Protein AF-A0A8H4AQ50-F1 (afdb_monomer_lite)

Secondary structure (DSSP, 8-state):
--TTS-HHHHHHHHH-TT-------GGGSHHHHHHHHH-PPP---HHHHHHHHHHHHHHHHH--SPPPHHHHHHHHTT---HHHHHHTGGG-B-TTS-BTT-SS--SS---HHHHHHHHHHHHHTTSS-PPP--------

Organism: Gigaspora margarita (NCBI:txid4874)

InterPro domains:
  IPR018982 RQC domain [PF09382] (40-119)
  IPR036388 Winged helix-like DNA-binding domain superfamily [G3DSA:1.10.10.10] (5-139)

Radius of gyration: 18.42 Å; chains: 1; bounding box: 37×49×50 Å

pLDDT: mean 73.49, std 15.62, range [38.97, 92.69]

Sequence (140 aa):
MFHYKYRQQLLYTYLWPDCHIISNPCNKYDNCIQCDEDKPILFDATEEVYKILEVAKALTFKFSTKISLEDVVNVFSRSNTEKIRKNKYDQLVLCRGVKLYAKKEPTRLISKETAQTALNDLVSKRIIKQKLQLQKLKTI

Structure (mmCIF, N/CA/C/O backbone):
data_AF-A0A8H4AQ50-F1
#
_entry.id   AF-A0A8H4AQ50-F1
#
loop_
_atom_site.group_PDB
_atom_site.id
_atom_site.type_symbol
_atom_site.label_atom_id
_atom_site.label_alt_id
_atom_site.label_comp_id
_atom_site.label_asym_id
_atom_site.label_entity_id
_atom_site.label_seq_id
_atom_site.pdbx_PDB_ins_code
_atom_site.Cartn_x
_atom_site.Cartn_y
_atom_site.Cartn_z
_atom_site.occupancy
_atom_site.B_iso_or_equiv
_atom_site.auth_seq_id
_atom_site.auth_comp_id
_atom_site.auth_asym_id
_atom_site.auth_atom_id
_atom_site.pdbx_PDB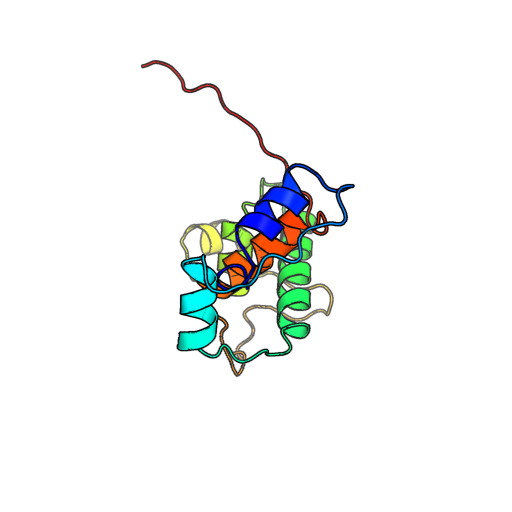_model_num
ATOM 1 N N . MET A 1 1 ? 9.327 0.936 -9.945 1.00 46.12 1 MET A N 1
ATOM 2 C CA . MET A 1 1 ? 8.707 0.481 -11.213 1.00 46.12 1 MET A CA 1
ATOM 3 C C . MET A 1 1 ? 8.309 1.622 -12.162 1.00 46.12 1 MET A C 1
ATOM 5 O O . MET A 1 1 ? 8.279 1.380 -13.359 1.00 46.12 1 MET A O 1
ATOM 9 N N . PHE A 1 2 ? 8.047 2.855 -11.695 1.00 42.34 2 PHE A N 1
ATOM 10 C CA . PHE A 1 2 ? 7.778 4.001 -12.590 1.00 42.34 2 PHE A CA 1
ATOM 11 C C . PHE A 1 2 ? 9.020 4.733 -13.112 1.00 42.34 2 PHE A C 1
ATOM 13 O O . PHE A 1 2 ? 8.926 5.382 -14.146 1.00 42.34 2 PHE A O 1
ATOM 20 N N . HIS A 1 3 ? 10.170 4.613 -12.438 1.00 44.97 3 HIS A N 1
ATOM 21 C CA . HIS A 1 3 ? 11.391 5.346 -12.802 1.00 44.97 3 HIS A CA 1
ATOM 22 C C . HIS A 1 3 ? 11.910 5.045 -14.215 1.00 44.97 3 HIS A C 1
ATOM 24 O O . HIS A 1 3 ? 12.447 5.942 -14.852 1.00 44.97 3 HIS A O 1
ATOM 30 N N . TYR A 1 4 ? 11.654 3.840 -14.729 1.00 48.94 4 TYR A N 1
ATOM 31 C CA . TYR A 1 4 ? 12.119 3.396 -16.049 1.00 48.94 4 TYR A CA 1
ATOM 32 C C . TYR A 1 4 ? 11.003 3.260 -17.085 1.00 48.94 4 TYR A C 1
ATOM 34 O O . TYR A 1 4 ? 11.240 2.826 -18.207 1.00 48.94 4 TYR A O 1
ATOM 42 N N . LYS A 1 5 ? 9.759 3.610 -16.733 1.00 53.12 5 LYS A N 1
ATOM 43 C CA . LYS A 1 5 ? 8.699 3.698 -17.739 1.00 53.12 5 LYS A CA 1
ATOM 44 C C . LYS A 1 5 ? 8.788 5.055 -18.427 1.00 53.12 5 LYS A C 1
ATOM 46 O O . LYS A 1 5 ? 9.003 6.082 -17.783 1.00 53.12 5 LYS A O 1
ATOM 51 N N . TYR A 1 6 ? 8.585 5.060 -19.740 1.00 60.81 6 TYR A N 1
ATOM 52 C CA . TYR A 1 6 ? 8.568 6.273 -20.547 1.00 60.81 6 TYR A CA 1
ATOM 53 C C . TYR A 1 6 ? 7.526 7.253 -19.991 1.00 60.81 6 TYR A C 1
ATOM 55 O O . TYR A 1 6 ? 6.330 6.974 -20.059 1.00 60.81 6 TYR A O 1
ATOM 63 N N . ARG A 1 7 ? 7.956 8.398 -19.437 1.00 54.19 7 ARG A N 1
ATOM 64 C CA . ARG A 1 7 ? 7.052 9.397 -18.836 1.00 54.19 7 ARG A CA 1
ATOM 65 C C . ARG A 1 7 ? 5.959 9.830 -19.809 1.00 54.19 7 ARG A C 1
ATOM 67 O O . ARG A 1 7 ? 4.807 9.949 -19.406 1.00 54.19 7 ARG A O 1
ATOM 74 N N . GLN A 1 8 ? 6.295 9.980 -21.092 1.00 52.62 8 GLN A N 1
ATOM 75 C CA . GLN A 1 8 ? 5.303 10.229 -22.135 1.00 52.62 8 GLN A CA 1
ATOM 76 C C . GLN A 1 8 ? 4.346 9.053 -22.322 1.00 52.62 8 GLN A C 1
ATOM 78 O O . GLN A 1 8 ? 3.151 9.295 -22.326 1.00 52.62 8 GLN A O 1
ATOM 83 N N . GLN A 1 9 ? 4.800 7.797 -22.401 1.00 56.34 9 GLN A N 1
ATOM 84 C CA . GLN A 1 9 ? 3.868 6.660 -22.492 1.00 56.34 9 GLN A CA 1
ATOM 85 C C . GLN A 1 9 ? 2.951 6.582 -21.268 1.00 56.34 9 GLN A C 1
ATOM 87 O O . GLN A 1 9 ? 1.779 6.257 -21.415 1.00 56.34 9 GLN A O 1
ATOM 92 N N . LEU A 1 10 ? 3.443 6.928 -20.074 1.00 58.88 10 LEU A N 1
ATOM 93 C CA . LEU A 1 10 ? 2.618 7.023 -18.868 1.00 58.88 10 LEU A CA 1
ATOM 94 C C . LEU A 1 10 ? 1.564 8.128 -18.975 1.00 58.88 10 LEU A C 1
ATOM 96 O O . LEU A 1 10 ? 0.394 7.875 -18.702 1.00 58.88 10 LEU A O 1
ATOM 100 N N . LEU A 1 11 ? 1.970 9.328 -19.396 1.00 54.97 11 LEU A N 1
ATOM 101 C CA . LEU A 1 11 ? 1.070 10.462 -19.607 1.00 54.97 11 LEU A CA 1
ATOM 102 C C . LEU A 1 11 ? 0.044 10.166 -20.705 1.00 54.97 11 LEU A C 1
ATOM 104 O O . LEU A 1 11 ? -1.130 10.440 -20.505 1.00 54.97 11 LEU A O 1
ATOM 108 N N . TYR A 1 12 ? 0.449 9.549 -21.815 1.00 50.88 12 TYR A N 1
ATOM 109 C CA . TYR A 1 12 ? -0.446 9.147 -22.899 1.00 50.88 12 TYR A CA 1
ATOM 110 C C . TYR A 1 12 ? -1.410 8.044 -22.462 1.00 50.88 12 TYR A C 1
ATOM 112 O O . TYR A 1 12 ? -2.604 8.186 -22.675 1.00 50.88 12 TYR A O 1
ATOM 120 N N . THR A 1 13 ? -0.937 7.009 -21.762 1.00 56.28 13 THR A N 1
ATOM 121 C CA . THR A 1 13 ? -1.812 5.952 -21.216 1.00 56.28 13 THR A CA 1
ATOM 122 C C . THR A 1 13 ? -2.843 6.531 -20.242 1.00 56.28 13 THR A C 1
ATOM 124 O O . THR A 1 13 ? -3.971 6.051 -20.167 1.00 56.28 13 THR A O 1
ATOM 127 N N . TYR A 1 14 ? -2.464 7.560 -19.479 1.00 52.34 14 TYR A N 1
ATOM 128 C CA . TYR A 1 14 ? -3.336 8.178 -18.485 1.00 52.34 14 TYR A CA 1
ATOM 129 C C . TYR A 1 14 ? -4.313 9.205 -19.083 1.00 52.34 14 TYR A C 1
ATOM 131 O O . TYR A 1 14 ? -5.469 9.256 -18.671 1.00 52.34 14 TYR A O 1
ATOM 139 N N . LEU A 1 15 ? -3.859 10.028 -20.032 1.00 46.47 15 LEU A N 1
ATOM 140 C CA . LEU A 1 15 ? -4.637 11.119 -20.631 1.00 46.47 15 LEU A CA 1
ATOM 141 C C . LEU A 1 15 ? -5.432 10.677 -21.870 1.00 46.47 15 LEU A C 1
ATOM 143 O O . LEU A 1 15 ? -6.460 11.275 -22.165 1.00 46.47 15 LEU A O 1
ATOM 147 N N . TRP A 1 16 ? -4.973 9.642 -22.579 1.00 46.88 16 TRP A N 1
ATOM 148 C CA . TRP A 1 16 ? -5.543 9.142 -23.835 1.00 46.88 16 TRP A CA 1
ATOM 149 C C . TRP A 1 16 ? -5.483 7.600 -23.908 1.00 46.88 16 TRP A C 1
ATOM 151 O O . TRP A 1 16 ? -4.699 7.035 -24.674 1.00 46.88 16 TRP A O 1
ATOM 161 N N . PRO A 1 17 ? -6.312 6.889 -23.118 1.00 49.03 17 PRO A N 1
ATOM 162 C CA . PRO A 1 17 ? -6.241 5.429 -22.984 1.00 49.03 17 PRO A CA 1
ATOM 163 C C . PRO A 1 17 ? -6.537 4.654 -24.282 1.00 49.03 17 PRO A C 1
ATOM 165 O O . PRO A 1 17 ? -6.100 3.513 -24.402 1.00 49.03 17 PRO A O 1
ATOM 168 N N . ASP A 1 18 ? -7.217 5.272 -25.254 1.00 45.19 18 ASP A N 1
ATOM 169 C CA . ASP A 1 18 ? -7.597 4.649 -26.534 1.00 45.19 18 ASP A CA 1
ATOM 170 C C . ASP A 1 18 ? -6.575 4.896 -27.668 1.00 45.19 18 ASP A C 1
ATOM 172 O O . ASP A 1 18 ? -6.768 4.459 -28.804 1.00 45.19 18 ASP A O 1
ATOM 176 N N . CYS A 1 19 ? -5.480 5.619 -27.397 1.00 38.97 19 CYS A N 1
ATOM 177 C CA . CYS A 1 19 ? -4.475 5.962 -28.404 1.00 38.97 19 CYS A CA 1
ATOM 178 C C . CYS A 1 19 ? -3.323 4.937 -28.399 1.00 38.97 19 CYS A C 1
ATOM 180 O O . CYS A 1 19 ? -2.426 4.986 -27.560 1.00 38.97 19 CYS A O 1
ATOM 182 N N . HIS A 1 20 ? -3.336 3.998 -29.349 1.00 44.97 20 HIS A N 1
ATOM 183 C CA . HIS A 1 20 ? -2.386 2.875 -29.440 1.00 44.97 20 HIS A CA 1
ATOM 184 C C . HIS A 1 20 ? -1.037 3.188 -30.118 1.00 44.97 20 HIS A C 1
ATOM 186 O O . HIS A 1 20 ? -0.375 2.280 -30.619 1.00 44.97 20 HIS A O 1
ATOM 192 N N . ILE A 1 21 ? -0.592 4.444 -30.163 1.00 49.72 21 ILE A N 1
ATOM 193 C CA . ILE A 1 21 ? 0.659 4.793 -30.849 1.00 49.72 21 ILE A CA 1
ATOM 194 C C . ILE A 1 21 ? 1.546 5.616 -29.921 1.00 49.72 21 ILE A C 1
ATOM 196 O O . ILE A 1 21 ? 1.099 6.620 -29.383 1.00 49.72 21 ILE A O 1
ATOM 200 N N . ILE A 1 22 ? 2.801 5.177 -29.756 1.00 52.31 22 ILE A N 1
ATOM 201 C CA . ILE A 1 22 ? 4.023 5.950 -30.048 1.00 52.31 22 ILE A CA 1
ATOM 202 C C . ILE A 1 22 ? 5.232 5.006 -29.917 1.00 52.31 22 ILE A C 1
ATOM 204 O O . ILE A 1 22 ? 5.657 4.637 -28.820 1.00 52.31 22 ILE A O 1
ATOM 208 N N . SER A 1 23 ? 5.820 4.654 -31.064 1.00 51.88 23 SER A N 1
ATOM 209 C CA . SER A 1 23 ? 7.214 4.223 -31.171 1.00 51.88 23 SER A CA 1
ATOM 210 C C . SER A 1 23 ? 8.085 5.472 -31.346 1.00 51.88 23 SER A C 1
ATOM 212 O O . SER A 1 23 ? 8.445 5.833 -32.465 1.00 51.88 23 SER A O 1
ATOM 214 N N . ASN A 1 24 ? 8.382 6.191 -30.263 1.00 52.78 24 ASN A N 1
ATOM 215 C CA . ASN A 1 24 ? 9.427 7.215 -30.325 1.00 52.78 24 ASN A CA 1
ATOM 216 C C . ASN A 1 24 ? 10.771 6.577 -29.954 1.00 52.78 24 ASN A C 1
ATOM 218 O O . ASN A 1 24 ? 10.826 5.840 -28.967 1.00 52.78 24 ASN A O 1
ATOM 222 N N . PRO A 1 25 ? 11.853 6.849 -30.708 1.00 52.22 25 PRO A N 1
ATOM 223 C CA . PRO A 1 25 ? 13.179 6.347 -30.372 1.00 52.22 25 PRO A CA 1
ATOM 224 C C . PRO A 1 25 ? 13.611 6.896 -29.003 1.00 52.22 25 PRO A C 1
ATOM 226 O O . PRO A 1 25 ? 13.484 8.093 -28.737 1.00 52.22 25 PRO A O 1
ATOM 229 N N . CYS A 1 26 ? 14.096 6.005 -28.134 1.00 55.59 26 CYS A N 1
ATOM 230 C CA . CYS A 1 26 ? 14.362 6.257 -26.710 1.00 55.59 26 CYS A CA 1
ATOM 231 C C . CYS A 1 26 ? 15.371 7.399 -26.470 1.00 55.59 26 CYS A C 1
ATOM 233 O O . CYS A 1 26 ? 15.323 8.094 -25.463 1.00 55.59 26 CYS A O 1
ATOM 235 N N . ASN A 1 27 ? 16.235 7.682 -27.440 1.00 58.72 27 ASN A N 1
ATOM 236 C CA . ASN A 1 27 ? 17.448 8.487 -27.277 1.00 58.72 27 ASN A CA 1
ATOM 237 C C . ASN A 1 27 ? 17.219 10.002 -27.060 1.00 58.72 27 ASN A C 1
ATOM 239 O O . ASN A 1 27 ? 18.174 10.770 -27.112 1.00 58.72 27 ASN A O 1
ATOM 243 N N . LYS A 1 28 ? 15.975 10.466 -26.875 1.00 60.75 28 LYS A N 1
ATOM 244 C CA . LYS A 1 28 ? 15.641 11.890 -26.673 1.00 60.75 28 LYS A CA 1
ATOM 245 C C . LYS A 1 28 ? 15.253 12.259 -25.239 1.00 60.75 28 LYS A C 1
ATOM 247 O O . LYS A 1 28 ? 15.116 13.449 -24.966 1.00 60.75 28 LYS A O 1
ATOM 252 N N . TYR A 1 29 ? 15.038 11.291 -24.345 1.00 67.50 29 TYR A N 1
ATOM 253 C CA . TYR A 1 29 ? 14.431 11.556 -23.034 1.00 67.50 29 TYR A CA 1
ATOM 254 C C . TYR A 1 29 ? 15.338 11.164 -21.865 1.00 67.50 29 TYR A C 1
ATOM 256 O O . TYR A 1 29 ? 16.033 10.152 -21.913 1.00 67.50 29 TYR A O 1
ATOM 264 N N . ASP A 1 30 ? 15.289 11.963 -20.798 1.00 65.19 30 ASP A N 1
ATOM 265 C CA . ASP A 1 30 ? 16.107 11.822 -19.587 1.00 65.19 30 ASP A CA 1
ATOM 266 C C . ASP A 1 30 ? 15.966 10.437 -18.943 1.00 65.19 30 ASP A C 1
ATOM 268 O O . ASP A 1 30 ? 16.944 9.770 -18.635 1.00 65.19 30 ASP A O 1
ATOM 272 N N . ASN A 1 31 ? 14.736 9.957 -18.819 1.00 61.69 31 ASN A N 1
ATOM 273 C CA . ASN A 1 31 ? 14.415 8.663 -18.231 1.00 61.69 31 ASN A CA 1
ATOM 274 C C . ASN A 1 31 ? 14.831 7.456 -19.096 1.00 61.69 31 ASN A C 1
ATOM 276 O O . ASN A 1 31 ? 14.991 6.363 -18.563 1.00 61.69 31 ASN A O 1
ATOM 280 N N . CYS A 1 32 ? 14.988 7.640 -20.408 1.00 61.53 32 CYS A N 1
ATOM 281 C CA . CYS A 1 32 ? 15.535 6.633 -21.319 1.00 61.53 32 CYS A CA 1
ATOM 282 C C . CYS A 1 32 ? 17.035 6.486 -21.153 1.00 61.53 32 CYS A C 1
ATOM 284 O O . CYS A 1 32 ? 17.527 5.382 -20.953 1.00 61.53 32 CYS A O 1
ATOM 286 N N . ILE A 1 33 ? 17.726 7.625 -21.183 1.00 66.81 33 ILE A N 1
ATOM 287 C CA . ILE A 1 33 ? 19.167 7.701 -20.963 1.00 66.81 33 ILE A CA 1
ATOM 288 C C . ILE A 1 33 ? 19.487 7.086 -19.598 1.00 66.81 33 ILE A C 1
ATOM 290 O O . ILE A 1 33 ? 20.306 6.179 -19.515 1.00 66.81 33 ILE A O 1
ATOM 294 N N . GLN A 1 34 ? 18.729 7.457 -18.561 1.00 65.31 34 GLN A N 1
ATOM 295 C CA . GLN A 1 34 ? 18.875 6.878 -17.226 1.00 65.31 34 GLN A CA 1
ATOM 296 C C . GLN A 1 34 ? 18.584 5.367 -17.190 1.00 65.31 34 GLN A C 1
ATOM 298 O O . GLN A 1 34 ? 19.226 4.636 -16.450 1.00 65.31 34 GLN A O 1
ATOM 303 N N . CYS A 1 35 ? 17.622 4.865 -17.973 1.00 61.00 35 CYS A N 1
ATOM 304 C CA . CYS A 1 35 ? 17.340 3.428 -18.046 1.00 61.00 35 CYS A CA 1
ATOM 305 C C . CYS A 1 35 ? 18.493 2.645 -18.687 1.00 61.00 35 CYS A C 1
ATOM 307 O O . CYS A 1 35 ? 18.833 1.559 -18.215 1.00 61.00 35 CYS A O 1
ATOM 309 N N . ASP A 1 36 ? 19.087 3.190 -19.747 1.00 65.50 36 ASP A N 1
ATOM 310 C CA . ASP A 1 36 ? 20.224 2.580 -20.435 1.00 65.50 36 ASP A CA 1
ATOM 311 C C . ASP A 1 36 ? 21.500 2.632 -19.575 1.00 65.50 36 ASP A C 1
ATOM 313 O O . ASP A 1 36 ? 22.277 1.672 -19.564 1.00 65.50 36 ASP A O 1
ATOM 317 N N . GLU A 1 37 ? 21.692 3.716 -18.816 1.00 69.00 37 GLU A N 1
ATOM 318 C CA . GLU A 1 37 ? 22.784 3.878 -17.847 1.00 69.00 37 GLU A CA 1
ATOM 319 C C . GLU A 1 37 ? 22.638 2.932 -16.648 1.00 69.00 37 GLU A C 1
ATOM 321 O O . GLU A 1 37 ? 23.575 2.202 -16.316 1.00 69.00 37 GLU A O 1
ATOM 326 N N . ASP A 1 38 ? 21.455 2.895 -16.029 1.00 65.56 38 ASP A N 1
ATOM 327 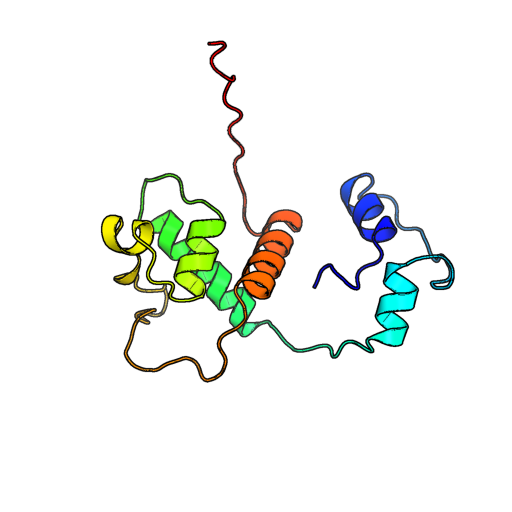C CA . ASP A 1 38 ? 21.213 2.137 -14.799 1.00 65.56 38 ASP A CA 1
ATOM 328 C C . ASP A 1 38 ? 21.110 0.621 -15.040 1.00 65.56 38 ASP A C 1
ATOM 330 O O . ASP A 1 38 ? 21.255 -0.157 -14.094 1.00 65.56 38 ASP A O 1
ATOM 334 N N . LYS A 1 39 ? 20.830 0.191 -16.282 1.00 67.44 39 LYS A N 1
ATOM 335 C CA . LYS A 1 39 ? 20.605 -1.216 -16.679 1.00 67.44 39 LYS A CA 1
ATOM 336 C C . LYS A 1 39 ? 19.73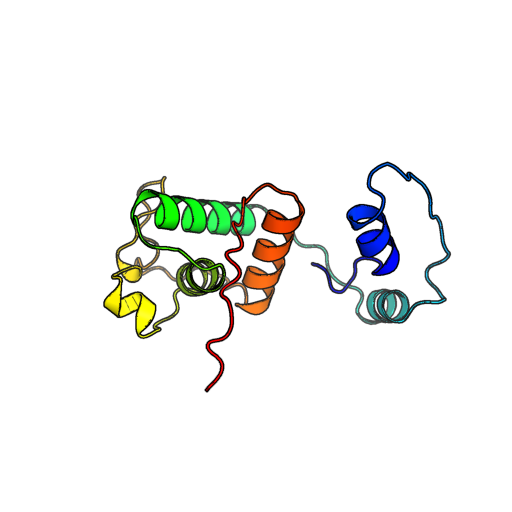4 -1.969 -15.666 1.00 67.44 39 LYS A C 1
ATOM 338 O O . LYS A 1 39 ? 20.177 -2.954 -15.062 1.00 67.44 39 LYS A O 1
ATOM 343 N N . PRO A 1 40 ? 18.494 -1.506 -15.437 1.00 63.59 40 PRO A N 1
ATOM 344 C CA . PRO A 1 40 ? 17.676 -2.012 -14.353 1.00 63.59 40 PRO A CA 1
ATOM 345 C C . PRO A 1 40 ? 17.378 -3.500 -14.528 1.00 63.59 40 PRO A C 1
ATOM 347 O O . PRO A 1 40 ? 16.961 -3.962 -15.591 1.00 63.59 40 PRO A O 1
ATOM 350 N N . ILE A 1 41 ? 17.541 -4.256 -13.444 1.00 60.66 41 ILE A N 1
ATOM 351 C CA . ILE A 1 41 ? 17.216 -5.680 -13.412 1.00 60.66 41 ILE A CA 1
ATOM 352 C C . ILE A 1 41 ? 15.715 -5.833 -13.164 1.00 60.66 41 ILE A C 1
ATOM 354 O O . ILE A 1 41 ? 15.181 -5.359 -12.157 1.00 60.66 41 ILE A O 1
ATOM 358 N N . LEU A 1 42 ? 15.030 -6.528 -14.072 1.00 62.25 42 LEU A N 1
ATOM 359 C CA . LEU A 1 42 ? 13.657 -6.966 -13.847 1.00 62.25 42 LEU A CA 1
ATOM 360 C C . LEU A 1 42 ? 13.658 -8.085 -12.806 1.00 62.25 42 LEU A C 1
ATOM 362 O O . LEU A 1 42 ? 14.334 -9.098 -12.968 1.00 62.25 42 LEU A O 1
ATOM 366 N N . PHE A 1 43 ? 12.881 -7.903 -11.744 1.00 65.94 43 PHE A N 1
ATOM 367 C CA . PHE A 1 43 ? 12.641 -8.933 -10.743 1.00 65.94 43 PHE A CA 1
ATOM 368 C C . PHE A 1 43 ? 11.150 -9.255 -10.690 1.00 65.94 43 PHE A C 1
ATOM 370 O O . PHE A 1 43 ? 10.307 -8.370 -10.864 1.00 65.94 43 PHE A O 1
ATOM 377 N N . ASP A 1 44 ? 10.827 -10.523 -10.453 1.00 72.75 44 ASP A N 1
ATOM 378 C CA . ASP A 1 44 ? 9.455 -10.934 -10.185 1.00 72.75 44 ASP A CA 1
ATOM 379 C C . ASP A 1 44 ? 9.035 -10.410 -8.803 1.00 72.75 44 ASP A C 1
ATOM 381 O O . ASP A 1 44 ? 9.605 -10.798 -7.786 1.00 72.75 44 ASP A O 1
ATOM 385 N N . ALA A 1 45 ? 8.067 -9.491 -8.793 1.00 75.12 45 ALA A N 1
ATOM 386 C CA . ALA A 1 45 ? 7.526 -8.845 -7.596 1.00 75.12 45 ALA A CA 1
ATOM 387 C C . ALA A 1 45 ? 6.136 -9.384 -7.210 1.00 75.12 45 ALA A C 1
ATOM 389 O O . ALA A 1 45 ? 5.397 -8.736 -6.461 1.00 75.12 45 ALA A O 1
ATOM 390 N N . THR A 1 46 ? 5.721 -10.514 -7.794 1.00 79.12 46 THR A N 1
ATOM 391 C CA . THR A 1 46 ? 4.355 -11.044 -7.679 1.00 79.12 46 THR A CA 1
ATOM 392 C C . THR A 1 46 ? 3.959 -11.279 -6.223 1.00 79.12 46 THR A C 1
ATOM 394 O O . THR A 1 46 ? 2.893 -10.835 -5.789 1.00 79.12 46 THR A O 1
ATOM 397 N N . GLU A 1 47 ? 4.832 -11.907 -5.436 1.00 79.69 47 GLU A N 1
ATOM 398 C CA . GLU A 1 47 ? 4.577 -12.192 -4.022 1.00 79.69 47 GLU A CA 1
ATOM 399 C C . GLU A 1 47 ? 4.418 -10.918 -3.188 1.00 79.69 47 GLU A C 1
ATOM 401 O O . GLU A 1 47 ? 3.571 -10.843 -2.293 1.00 79.69 47 GLU A O 1
ATOM 406 N N . GLU A 1 48 ? 5.205 -9.882 -3.467 1.00 81.69 48 GLU A N 1
ATOM 407 C CA . GLU A 1 48 ? 5.118 -8.631 -2.726 1.00 81.69 48 GLU A CA 1
ATOM 408 C C . GLU A 1 48 ? 3.905 -7.803 -3.124 1.00 81.69 48 GLU A C 1
ATOM 410 O O . GLU A 1 48 ? 3.258 -7.223 -2.250 1.00 81.69 48 GLU A O 1
ATOM 415 N N . VAL A 1 49 ? 3.517 -7.831 -4.400 1.00 85.94 49 VAL A N 1
ATOM 416 C CA . VAL A 1 49 ? 2.242 -7.269 -4.858 1.00 85.94 49 VAL A CA 1
ATOM 417 C C . VAL A 1 49 ? 1.064 -7.964 -4.169 1.00 85.94 49 VAL A C 1
ATOM 419 O O . VAL A 1 49 ? 0.183 -7.279 -3.639 1.00 85.94 49 VAL A O 1
ATOM 422 N N . TYR A 1 50 ? 1.059 -9.299 -4.094 1.00 87.00 50 TYR A N 1
ATOM 423 C CA . TYR A 1 50 ? 0.020 -10.040 -3.372 1.00 87.00 50 TYR A CA 1
ATOM 424 C C . TYR A 1 50 ? -0.035 -9.660 -1.892 1.00 87.00 50 TYR A C 1
ATOM 426 O O . TYR A 1 50 ? -1.118 -9.401 -1.367 1.00 87.00 50 TYR A O 1
ATOM 434 N N . LYS A 1 51 ? 1.115 -9.547 -1.223 1.00 85.62 51 LYS A N 1
ATOM 435 C CA . LYS A 1 51 ? 1.173 -9.120 0.183 1.00 85.62 51 LYS A CA 1
ATOM 436 C C . LYS A 1 51 ? 0.646 -7.699 0.387 1.00 85.62 51 LYS A C 1
ATOM 438 O O . LYS A 1 51 ? -0.091 -7.471 1.345 1.00 85.62 51 LYS A O 1
ATOM 443 N N . ILE A 1 52 ? 0.972 -6.749 -0.495 1.00 90.06 52 ILE A N 1
ATOM 444 C CA . ILE A 1 52 ? 0.427 -5.379 -0.431 1.00 90.06 52 ILE A CA 1
ATOM 445 C C . ILE A 1 52 ? -1.103 -5.409 -0.543 1.00 90.06 52 ILE A C 1
ATOM 447 O O . ILE A 1 52 ? -1.789 -4.744 0.235 1.00 90.06 52 ILE A O 1
ATOM 451 N N . LEU A 1 53 ? -1.646 -6.212 -1.463 1.00 91.44 53 LEU A N 1
ATOM 452 C CA . LEU A 1 53 ? -3.092 -6.382 -1.622 1.00 91.44 53 LEU A CA 1
ATOM 453 C C . LEU A 1 53 ? -3.738 -7.022 -0.385 1.00 91.44 53 LEU A C 1
ATOM 455 O O . LEU A 1 53 ? -4.789 -6.556 0.057 1.00 91.44 53 LEU A O 1
ATOM 459 N N . GLU A 1 54 ? -3.115 -8.044 0.206 1.00 90.69 54 GLU A N 1
ATOM 460 C CA . GLU A 1 54 ? -3.601 -8.666 1.443 1.00 90.69 54 GLU A CA 1
ATOM 461 C C . GLU A 1 54 ? -3.615 -7.676 2.612 1.00 90.69 54 GLU A C 1
ATOM 463 O O . GLU A 1 54 ? -4.604 -7.619 3.344 1.00 90.69 54 GLU A O 1
ATOM 468 N N . VAL A 1 55 ? -2.567 -6.859 2.768 1.00 91.06 55 VAL A N 1
ATOM 469 C CA . VAL A 1 55 ? -2.507 -5.806 3.794 1.00 91.06 55 VAL A CA 1
ATOM 470 C C . VAL A 1 55 ? -3.598 -4.763 3.562 1.00 91.06 55 VAL A C 1
ATOM 472 O O . VAL A 1 55 ? -4.354 -4.459 4.485 1.00 91.06 55 VAL A O 1
ATOM 475 N N . ALA A 1 56 ? -3.726 -4.242 2.337 1.00 91.94 56 ALA A N 1
ATOM 476 C CA . ALA A 1 56 ? -4.742 -3.248 1.997 1.00 91.94 56 ALA A CA 1
ATOM 477 C C . ALA A 1 56 ? -6.160 -3.779 2.261 1.00 91.94 56 ALA A C 1
ATOM 479 O O . ALA A 1 56 ? -6.984 -3.093 2.872 1.00 91.94 56 ALA A O 1
ATOM 480 N N . LYS A 1 57 ? -6.435 -5.028 1.865 1.00 91.50 57 LYS A N 1
ATOM 481 C CA . LYS A 1 57 ? -7.715 -5.698 2.116 1.00 91.50 57 LYS A CA 1
ATOM 482 C C . LYS A 1 57 ? -7.962 -5.905 3.607 1.00 91.50 57 LYS A C 1
ATOM 484 O O . LYS A 1 57 ? -9.048 -5.608 4.087 1.00 91.50 57 LYS A O 1
ATOM 489 N N . ALA A 1 58 ? -6.974 -6.389 4.353 1.00 90.81 58 ALA A N 1
ATOM 490 C CA . ALA A 1 58 ? -7.126 -6.646 5.780 1.00 90.81 58 ALA A CA 1
ATOM 491 C C . ALA A 1 58 ? -7.346 -5.349 6.576 1.00 90.81 58 ALA A C 1
ATOM 493 O O . ALA A 1 58 ? -8.198 -5.327 7.463 1.00 90.81 58 ALA A O 1
ATOM 494 N N . LEU A 1 59 ? -6.650 -4.260 6.231 1.00 91.81 59 LEU A N 1
ATOM 495 C CA . LEU A 1 59 ? -6.868 -2.950 6.849 1.00 91.81 59 LEU A CA 1
ATOM 496 C C . LEU A 1 59 ? -8.269 -2.410 6.553 1.00 91.81 59 LEU A C 1
ATOM 498 O O . LEU A 1 59 ? -8.995 -2.046 7.471 1.00 91.81 59 LEU A O 1
ATOM 502 N N . THR A 1 60 ? -8.670 -2.401 5.283 1.00 89.94 60 THR A N 1
ATOM 503 C CA . THR A 1 60 ? -9.982 -1.872 4.877 1.00 89.94 60 THR A CA 1
ATOM 504 C C . THR A 1 60 ? -11.155 -2.725 5.356 1.00 89.94 60 THR A C 1
ATOM 506 O O . THR A 1 60 ? -12.236 -2.194 5.582 1.00 89.94 60 THR A O 1
ATOM 509 N N . PHE A 1 61 ? -10.957 -4.034 5.531 1.00 88.31 61 PHE A N 1
ATOM 510 C CA . PHE A 1 61 ? -11.984 -4.935 6.049 1.00 88.31 61 PHE A CA 1
ATOM 511 C C . PHE A 1 61 ? -12.120 -4.863 7.573 1.00 88.31 61 PHE A C 1
ATOM 513 O O . PHE A 1 61 ? -13.234 -4.865 8.086 1.00 88.31 61 PHE A O 1
ATOM 520 N N . LYS A 1 62 ? -11.002 -4.828 8.314 1.00 86.31 62 LYS A N 1
ATOM 521 C CA . LYS A 1 62 ? -11.039 -4.858 9.786 1.00 86.31 62 LYS A CA 1
ATOM 522 C C . LYS A 1 62 ? -11.323 -3.504 10.424 1.00 86.31 62 LYS A C 1
ATOM 524 O O . LYS A 1 62 ? -11.795 -3.473 11.557 1.00 86.31 62 LYS A O 1
ATOM 529 N N . PHE A 1 63 ? -11.006 -2.407 9.746 1.00 85.44 63 PHE A N 1
ATOM 530 C CA . PHE A 1 63 ? -11.124 -1.071 10.312 1.00 85.44 63 PHE A CA 1
ATOM 531 C C . PHE A 1 63 ? -12.110 -0.231 9.503 1.00 85.44 63 PHE A C 1
ATOM 533 O O . PHE A 1 63 ? -11.930 -0.015 8.310 1.00 85.44 63 PHE A O 1
ATOM 540 N N . SER A 1 64 ? -13.127 0.305 10.181 1.00 75.69 64 SER A N 1
ATOM 541 C CA . SER A 1 64 ? -14.119 1.215 9.583 1.00 75.69 64 SER A CA 1
ATOM 542 C C . SER A 1 64 ? -13.599 2.648 9.402 1.00 75.69 64 SER A C 1
ATOM 544 O O . SER A 1 64 ? -14.326 3.529 8.941 1.00 75.69 64 SER A O 1
ATOM 546 N N . THR A 1 65 ? -12.357 2.917 9.809 1.00 82.00 65 THR A N 1
ATOM 547 C CA . THR A 1 65 ? -11.708 4.222 9.674 1.00 82.00 65 THR A CA 1
ATOM 548 C C . THR A 1 65 ? -11.180 4.434 8.257 1.00 82.00 65 THR A C 1
ATOM 550 O O . THR A 1 65 ? -10.967 3.499 7.486 1.00 82.00 65 THR A O 1
ATOM 553 N N . LYS A 1 66 ? -10.947 5.699 7.887 1.00 87.69 66 LYS A N 1
ATOM 554 C CA . LYS A 1 66 ? -10.288 6.025 6.617 1.00 87.69 66 LYS A CA 1
ATOM 555 C C . LYS A 1 66 ? -8.839 5.536 6.660 1.00 87.69 66 LYS A C 1
ATOM 557 O O . LYS A 1 66 ? -8.045 6.043 7.450 1.00 87.69 66 LYS A O 1
ATOM 562 N N . ILE A 1 67 ? -8.511 4.590 5.785 1.00 90.94 67 ILE A N 1
ATOM 563 C CA . ILE A 1 67 ? -7.159 4.052 5.610 1.00 90.94 67 ILE A CA 1
ATOM 564 C C . ILE A 1 67 ? -6.443 4.854 4.521 1.00 90.94 67 ILE A C 1
ATOM 566 O O . ILE A 1 67 ? -6.953 4.974 3.405 1.00 90.94 67 ILE A O 1
ATOM 570 N N . SER A 1 68 ? -5.277 5.421 4.837 1.00 91.88 68 SER A N 1
ATOM 571 C CA . SER A 1 68 ? -4.431 6.087 3.839 1.00 91.88 68 SER A CA 1
ATOM 572 C C . SER A 1 68 ? -3.515 5.084 3.128 1.00 91.88 68 SER A C 1
ATOM 574 O O . SER A 1 68 ? -3.258 3.990 3.627 1.00 91.88 68 SER A O 1
ATOM 576 N N . LEU A 1 69 ? -2.973 5.458 1.963 1.00 91.56 69 LEU A N 1
ATOM 577 C CA . LEU A 1 69 ? -1.947 4.643 1.292 1.00 91.56 69 LEU A CA 1
ATOM 578 C C . LEU A 1 69 ? -0.702 4.473 2.176 1.00 91.56 69 LEU A C 1
ATOM 580 O O . LEU A 1 69 ? -0.110 3.400 2.224 1.00 91.56 69 LEU A O 1
ATOM 584 N N . GLU A 1 70 ? -0.358 5.514 2.932 1.00 92.31 70 GLU A N 1
ATOM 585 C CA . GLU A 1 70 ? 0.736 5.477 3.895 1.00 92.31 70 GLU A CA 1
ATOM 586 C C . GLU A 1 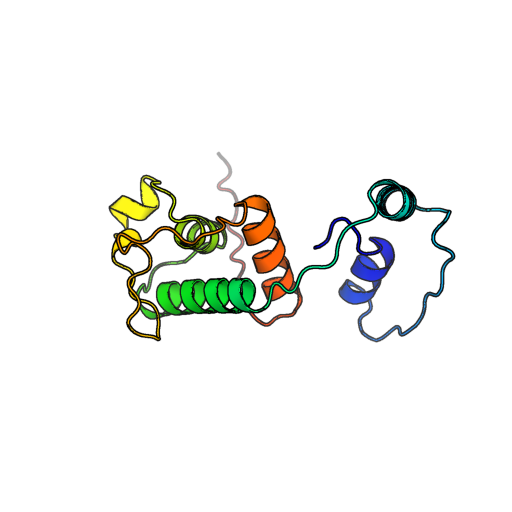70 ? 0.495 4.443 5.009 1.00 92.31 70 GLU A C 1
ATOM 588 O O . GLU A 1 70 ? 1.436 3.777 5.432 1.00 92.31 70 GLU A O 1
ATOM 593 N N . ASP A 1 71 ? -0.751 4.249 5.459 1.00 92.69 71 ASP A N 1
ATOM 594 C CA . ASP A 1 71 ? -1.073 3.204 6.439 1.00 92.69 71 ASP A CA 1
ATOM 595 C C . ASP A 1 71 ? -0.752 1.814 5.886 1.00 92.69 71 ASP A C 1
ATOM 597 O O . ASP A 1 71 ? -0.132 1.004 6.574 1.00 92.69 71 ASP A O 1
ATOM 601 N N . VAL A 1 72 ? -1.119 1.560 4.626 1.00 92.38 72 VAL A N 1
ATOM 602 C CA . VAL A 1 72 ? -0.824 0.295 3.939 1.00 92.38 72 VAL A CA 1
ATOM 603 C C . VAL A 1 72 ? 0.685 0.070 3.854 1.00 92.38 72 VAL A C 1
ATOM 605 O O . VAL A 1 72 ? 1.155 -1.005 4.220 1.00 92.38 72 VAL A O 1
ATOM 608 N N . VAL A 1 73 ? 1.452 1.080 3.429 1.00 92.12 73 VAL A N 1
ATOM 609 C CA . VAL A 1 73 ? 2.919 0.989 3.322 1.00 92.12 73 VAL A CA 1
ATOM 610 C C . VAL A 1 73 ? 3.563 0.793 4.689 1.00 92.12 73 VAL A C 1
ATOM 612 O O . VAL A 1 73 ? 4.409 -0.082 4.854 1.00 92.12 73 VAL A O 1
ATOM 615 N N . ASN A 1 74 ? 3.150 1.565 5.694 1.00 91.31 74 ASN A N 1
ATOM 616 C CA . ASN A 1 74 ? 3.714 1.465 7.032 1.00 91.31 74 ASN A CA 1
ATOM 617 C C . ASN A 1 74 ? 3.458 0.082 7.643 1.00 91.31 74 ASN A C 1
ATOM 619 O O . ASN A 1 74 ? 4.373 -0.468 8.255 1.00 91.31 74 ASN A O 1
ATOM 623 N N . VAL A 1 75 ? 2.270 -0.496 7.444 1.00 90.50 75 VAL A N 1
ATOM 624 C CA . VAL A 1 75 ? 1.940 -1.850 7.911 1.00 90.50 75 VAL A CA 1
ATOM 625 C C . VAL A 1 75 ? 2.714 -2.904 7.124 1.00 90.50 75 VAL A C 1
ATOM 627 O O . VAL A 1 75 ? 3.361 -3.749 7.736 1.00 90.50 75 VAL A O 1
ATOM 630 N N . PHE A 1 76 ? 2.736 -2.823 5.790 1.00 88.69 76 PHE A N 1
ATOM 631 C CA . PHE A 1 76 ? 3.515 -3.726 4.935 1.00 88.69 76 PHE A CA 1
ATOM 632 C C . PHE A 1 76 ? 4.997 -3.766 5.338 1.00 88.69 76 PHE A C 1
ATOM 634 O O . PHE A 1 76 ? 5.565 -4.842 5.522 1.00 88.69 76 PHE A O 1
ATOM 641 N N . SER A 1 77 ? 5.603 -2.598 5.560 1.00 86.25 77 SER A N 1
ATOM 642 C CA . SER A 1 77 ? 6.997 -2.461 5.993 1.00 86.25 77 SER A CA 1
ATOM 643 C C . SER A 1 77 ? 7.205 -2.685 7.495 1.00 86.25 77 SER A C 1
ATOM 645 O O . SER A 1 77 ? 8.288 -2.399 7.997 1.00 86.25 77 SER A O 1
ATOM 647 N N . ARG A 1 78 ? 6.185 -3.152 8.230 1.00 85.56 78 ARG A N 1
ATOM 648 C CA . ARG A 1 78 ? 6.225 -3.419 9.680 1.00 85.56 78 ARG A CA 1
ATOM 649 C C . ARG A 1 78 ? 6.744 -2.242 10.510 1.00 85.56 78 ARG A C 1
ATOM 651 O O . ARG A 1 78 ? 7.454 -2.409 11.498 1.00 85.56 78 ARG A O 1
ATOM 658 N N . SER A 1 79 ? 6.391 -1.030 10.105 1.00 86.56 79 SER A N 1
ATOM 659 C CA . SER A 1 79 ? 6.849 0.189 10.767 1.00 86.56 79 SER A CA 1
ATOM 660 C C . SER A 1 79 ? 6.309 0.267 12.191 1.00 86.56 79 SER A C 1
ATOM 662 O O . SER A 1 79 ? 5.204 -0.194 12.470 1.00 86.56 79 SER A O 1
ATOM 664 N N . ASN A 1 80 ? 7.056 0.915 13.081 1.00 84.94 80 ASN A N 1
ATOM 665 C CA . ASN A 1 80 ? 6.623 1.177 14.453 1.00 84.94 80 ASN A CA 1
ATOM 666 C C . ASN A 1 80 ? 6.204 2.645 14.629 1.00 84.94 80 ASN A C 1
ATOM 668 O O . ASN A 1 80 ? 6.743 3.374 15.460 1.00 84.94 80 ASN A O 1
ATOM 672 N N . THR A 1 81 ? 5.281 3.121 13.790 1.00 87.56 81 THR A N 1
ATOM 673 C CA . THR A 1 81 ? 4.775 4.494 13.915 1.00 87.56 81 THR A CA 1
ATOM 674 C C . THR A 1 81 ? 3.784 4.596 15.072 1.00 87.56 81 THR A C 1
ATOM 676 O O . THR A 1 81 ? 3.142 3.621 15.470 1.00 87.56 81 THR A O 1
ATOM 679 N N . GLU A 1 82 ? 3.619 5.796 15.628 1.00 90.00 82 GLU A N 1
ATOM 680 C CA . GLU A 1 82 ? 2.614 6.042 16.666 1.00 90.00 82 GLU A CA 1
ATOM 681 C C . GLU A 1 82 ? 1.203 5.663 16.201 1.00 90.00 82 GLU A C 1
ATOM 683 O O . GLU A 1 82 ? 0.449 5.048 16.952 1.00 90.00 82 GLU A O 1
ATOM 688 N N . LYS A 1 83 ? 0.878 5.948 14.936 1.00 89.81 83 LYS A N 1
ATOM 689 C CA . LYS A 1 83 ? -0.411 5.601 14.333 1.00 89.81 83 LYS A CA 1
ATOM 690 C C . LYS A 1 83 ? -0.650 4.088 14.299 1.00 89.81 83 LYS A C 1
ATOM 692 O O . LYS A 1 83 ? -1.751 3.656 14.629 1.00 89.81 83 LYS A O 1
ATOM 697 N N . ILE A 1 84 ? 0.371 3.288 13.972 1.00 88.62 84 ILE A N 1
ATOM 698 C CA . ILE A 1 84 ? 0.276 1.818 13.995 1.00 88.62 84 ILE A CA 1
ATOM 699 C C . ILE A 1 84 ? -0.048 1.316 15.399 1.00 88.62 84 ILE A C 1
ATOM 701 O O . ILE A 1 84 ? -0.973 0.520 15.552 1.00 88.62 84 ILE A O 1
ATOM 705 N N . ARG A 1 85 ? 0.657 1.826 16.417 1.00 88.12 85 ARG A N 1
ATOM 706 C CA . ARG A 1 85 ? 0.431 1.446 17.820 1.00 88.12 85 ARG A CA 1
ATOM 707 C C . ARG A 1 85 ? -0.957 1.861 18.305 1.00 88.12 85 ARG A C 1
ATOM 709 O O . ARG A 1 85 ? -1.679 1.047 18.871 1.00 88.12 85 ARG A O 1
ATOM 716 N N . LYS A 1 86 ? -1.355 3.113 18.051 1.00 90.19 86 LYS A N 1
ATOM 717 C CA . LYS A 1 86 ? -2.664 3.655 18.456 1.00 90.19 86 LYS A CA 1
ATOM 718 C C . LYS A 1 86 ? -3.824 2.887 17.827 1.00 90.19 86 LYS A C 1
ATOM 720 O O . LYS A 1 86 ? -4.780 2.554 18.521 1.00 90.19 86 LYS A O 1
ATOM 725 N N . ASN A 1 87 ? -3.718 2.566 16.540 1.00 89.31 87 ASN A N 1
ATOM 726 C CA . ASN A 1 87 ? -4.774 1.869 15.810 1.00 89.31 87 ASN A CA 1
ATOM 727 C C . ASN A 1 87 ? -4.664 0.336 15.888 1.00 89.31 87 ASN A C 1
ATOM 729 O O . ASN A 1 87 ? -5.491 -0.360 15.302 1.00 89.31 87 ASN A O 1
ATOM 733 N N . LYS A 1 88 ? -3.662 -0.195 16.603 1.00 88.88 88 LYS A N 1
ATOM 734 C CA . LYS A 1 88 ? -3.388 -1.634 16.758 1.00 88.88 88 LYS A CA 1
ATOM 735 C C . LYS A 1 88 ? -3.245 -2.378 15.424 1.00 88.88 88 LYS A C 1
ATOM 737 O O . LYS A 1 88 ? -3.673 -3.524 15.277 1.00 88.88 88 LYS A O 1
ATOM 742 N N . TYR A 1 89 ? -2.656 -1.722 14.423 1.00 89.06 89 TYR A N 1
ATOM 743 C CA . TYR A 1 89 ? -2.414 -2.336 13.110 1.00 89.06 89 TYR A CA 1
ATOM 744 C C . TYR A 1 89 ? -1.343 -3.435 13.168 1.00 89.06 89 TYR A C 1
ATOM 746 O O . TYR A 1 89 ? -1.304 -4.315 12.313 1.00 89.06 89 TYR A O 1
ATOM 754 N N . ASP A 1 90 ? -0.504 -3.424 14.198 1.00 83.56 90 ASP A N 1
ATOM 755 C CA . ASP A 1 90 ? 0.477 -4.463 14.503 1.00 83.56 90 ASP A CA 1
ATOM 756 C C . ASP A 1 90 ? -0.157 -5.823 14.848 1.00 83.56 90 ASP A C 1
ATOM 758 O O . ASP A 1 90 ? 0.456 -6.876 14.671 1.00 83.56 90 ASP A O 1
ATOM 762 N N . GLN A 1 91 ? -1.426 -5.822 15.256 1.00 85.19 91 GLN A N 1
ATOM 763 C CA . GLN A 1 91 ? -2.201 -7.026 15.568 1.00 85.19 91 GLN A CA 1
ATOM 764 C C . GLN A 1 91 ? -2.957 -7.582 14.349 1.00 85.19 91 GLN A C 1
ATOM 766 O O . GLN A 1 91 ? -3.764 -8.511 14.470 1.00 85.19 91 GLN A O 1
ATOM 771 N N . LEU A 1 92 ? -2.722 -7.021 13.158 1.00 83.25 92 LEU A N 1
ATOM 772 C CA . LEU A 1 92 ? -3.395 -7.434 11.935 1.00 83.25 92 LEU A CA 1
ATOM 773 C C . LEU A 1 92 ? -3.034 -8.882 11.564 1.00 83.25 92 LEU A C 1
ATOM 775 O O . LEU A 1 92 ? -1.871 -9.292 11.515 1.00 83.25 92 LEU A O 1
ATOM 779 N N . VAL A 1 93 ? -4.078 -9.650 11.258 1.00 82.31 93 VAL A N 1
ATOM 780 C CA . VAL A 1 93 ? -3.982 -11.017 10.738 1.00 82.31 93 VAL A CA 1
ATOM 781 C C . VAL A 1 93 ? -4.431 -10.960 9.290 1.00 82.31 93 VAL A C 1
ATOM 783 O O . VAL A 1 93 ? -5.532 -10.470 9.021 1.00 82.31 93 VAL A O 1
ATOM 786 N N . LEU A 1 94 ? -3.570 -11.420 8.385 1.00 80.12 94 LEU A N 1
ATOM 787 C CA . LEU A 1 94 ? -3.853 -11.482 6.955 1.00 80.12 94 LEU A CA 1
ATOM 788 C C . LEU A 1 94 ? -4.825 -12.624 6.635 1.00 80.12 94 LEU A C 1
ATOM 790 O O . LEU A 1 94 ? -5.048 -13.518 7.452 1.00 80.12 94 LEU A O 1
ATOM 794 N N . CYS A 1 95 ? -5.384 -12.619 5.423 1.00 68.25 95 CYS A N 1
ATOM 795 C CA . CYS A 1 95 ? -6.412 -13.573 4.993 1.00 68.25 95 CYS A CA 1
ATOM 796 C C . CYS A 1 95 ? -6.002 -15.051 5.128 1.00 68.25 95 CYS A C 1
ATOM 798 O O . CYS A 1 95 ? -6.865 -15.894 5.336 1.00 68.25 95 CYS A O 1
ATOM 800 N N . ARG A 1 96 ? -4.704 -15.372 5.076 1.00 66.56 96 ARG A N 1
ATOM 801 C CA . ARG A 1 96 ? -4.179 -16.740 5.249 1.00 66.56 96 ARG A CA 1
ATOM 802 C C . ARG A 1 96 ? -3.939 -17.144 6.713 1.00 66.56 96 ARG A C 1
ATOM 804 O O . ARG A 1 96 ? -3.208 -18.090 6.975 1.00 66.56 96 ARG A O 1
ATOM 811 N N . GLY A 1 97 ? -4.459 -16.388 7.684 1.00 67.06 97 GLY A N 1
ATOM 812 C CA . GLY A 1 97 ? -4.197 -16.611 9.114 1.00 67.06 97 GLY A CA 1
ATOM 813 C C . GLY A 1 97 ? -2.783 -16.214 9.559 1.00 67.06 97 GLY A C 1
ATOM 814 O O . GLY A 1 97 ? -2.417 -16.385 10.722 1.00 67.06 97 GLY A O 1
ATOM 815 N N . VAL A 1 98 ? -1.983 -15.646 8.653 1.00 68.94 98 VAL A N 1
ATOM 816 C CA . VAL A 1 98 ? -0.616 -15.202 8.930 1.00 68.94 98 VAL A CA 1
ATOM 817 C C . VAL A 1 98 ? -0.659 -13.895 9.721 1.00 68.94 98 VAL A C 1
ATOM 819 O O . VAL A 1 98 ? -1.199 -12.886 9.259 1.00 68.94 98 VAL A O 1
ATOM 822 N N . LYS A 1 99 ? -0.066 -13.896 10.919 1.00 71.00 99 LYS A N 1
ATOM 823 C CA . LYS A 1 99 ? 0.192 -12.668 11.685 1.00 71.00 99 LYS A CA 1
ATOM 824 C C . LYS A 1 99 ? 1.326 -11.902 11.014 1.00 71.00 99 LYS A C 1
ATOM 826 O O . LYS A 1 99 ? 2.446 -12.408 10.945 1.00 71.00 99 LYS A O 1
ATOM 831 N N . LEU A 1 100 ? 1.047 -10.685 10.547 1.00 69.12 100 LEU A N 1
ATOM 832 C CA . LEU A 1 100 ? 2.026 -9.890 9.800 1.00 69.12 100 LEU A CA 1
ATOM 833 C C . LEU A 1 100 ? 3.284 -9.598 10.634 1.00 69.12 100 LEU A C 1
ATOM 835 O O . LEU A 1 100 ? 4.387 -9.670 10.106 1.00 69.12 100 LEU A O 1
ATOM 839 N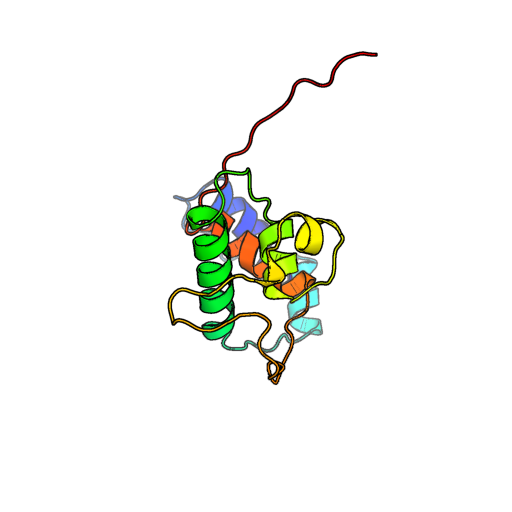 N . TYR A 1 101 ? 3.117 -9.346 11.935 1.00 66.75 101 TYR A N 1
ATOM 840 C CA . TYR A 1 101 ? 4.191 -9.060 12.895 1.00 66.75 101 TYR A CA 1
ATOM 841 C C . TYR A 1 101 ? 4.678 -10.309 13.663 1.00 66.75 101 TYR A C 1
ATOM 843 O O . TYR A 1 101 ? 5.222 -10.202 14.760 1.00 66.75 101 TYR A O 1
ATOM 851 N N . ALA A 1 102 ? 4.485 -11.521 13.127 1.00 63.25 102 ALA A N 1
ATOM 852 C CA . ALA A 1 102 ? 5.073 -12.722 13.727 1.00 63.25 102 ALA A CA 1
ATOM 853 C C . ALA A 1 102 ? 6.618 -12.669 13.713 1.00 63.25 102 ALA A C 1
ATOM 855 O O . ALA A 1 102 ? 7.214 -12.119 12.790 1.00 63.25 102 ALA A O 1
ATOM 856 N N . LYS A 1 103 ? 7.257 -13.304 14.712 1.00 54.31 103 LYS A N 1
ATOM 857 C CA . LYS A 1 103 ? 8.712 -13.274 15.002 1.00 54.31 103 LYS A CA 1
ATOM 858 C C . LYS A 1 103 ? 9.661 -13.589 13.833 1.00 54.31 103 LYS A C 1
ATOM 860 O O . LYS A 1 103 ? 10.844 -13.299 13.954 1.00 54.31 103 LYS A O 1
ATOM 865 N N . LYS A 1 104 ? 9.201 -14.196 12.732 1.00 54.44 104 LYS A N 1
ATOM 866 C CA . LYS A 1 104 ? 10.054 -14.404 11.553 1.00 54.44 104 LYS A CA 1
ATOM 867 C C . LYS A 1 104 ? 10.055 -13.143 10.689 1.00 54.44 104 LYS A C 1
ATOM 869 O O . LYS A 1 104 ? 9.026 -12.735 10.134 1.00 54.44 104 LYS A O 1
ATOM 874 N N . GLU A 1 105 ? 11.220 -12.513 10.600 1.00 51.59 105 GLU A N 1
ATOM 875 C CA . GLU A 1 105 ? 11.488 -11.467 9.618 1.00 51.59 105 GLU A CA 1
ATOM 876 C C . GLU A 1 105 ? 11.370 -12.047 8.201 1.00 51.59 105 GLU A C 1
ATOM 878 O O . GLU A 1 105 ? 11.763 -13.196 7.976 1.00 51.59 105 GLU A O 1
ATOM 883 N N . PRO A 1 106 ? 10.798 -11.313 7.231 1.00 53.75 106 PRO A N 1
ATOM 884 C CA . PRO A 1 106 ? 10.917 -11.718 5.847 1.00 53.75 106 PRO A CA 1
ATOM 885 C C . PRO A 1 106 ? 12.384 -11.566 5.437 1.00 53.75 106 PRO A C 1
ATOM 887 O O . PRO A 1 106 ? 13.019 -10.558 5.729 1.00 53.75 106 PRO A O 1
ATOM 890 N N . THR A 1 107 ? 12.901 -12.555 4.714 1.00 52.25 107 THR A N 1
ATOM 891 C CA . THR A 1 107 ? 14.301 -12.661 4.264 1.00 52.25 107 THR A CA 1
ATOM 892 C C . THR A 1 107 ? 14.749 -11.505 3.350 1.00 52.25 107 THR A C 1
ATOM 894 O O . THR A 1 107 ? 15.930 -11.372 3.046 1.00 52.25 107 THR A O 1
ATOM 897 N N . ARG A 1 108 ? 13.820 -10.644 2.915 1.00 53.44 108 ARG A N 1
ATOM 898 C CA . ARG A 1 108 ? 14.083 -9.410 2.170 1.00 53.44 108 ARG A CA 1
ATOM 899 C C . ARG A 1 108 ? 12.992 -8.391 2.496 1.00 53.44 108 ARG A C 1
ATOM 901 O O . ARG A 1 108 ? 11.835 -8.567 2.116 1.00 53.44 108 ARG A O 1
ATOM 908 N N . LEU A 1 109 ? 13.339 -7.338 3.230 1.00 61.66 109 LEU A N 1
ATOM 909 C CA . LEU A 1 109 ? 12.447 -6.199 3.436 1.00 61.66 109 LEU A CA 1
ATOM 910 C C . LEU A 1 109 ? 12.531 -5.307 2.196 1.00 61.66 109 LEU A C 1
ATOM 912 O O . LEU A 1 109 ? 13.540 -4.645 1.966 1.00 61.66 109 LEU A O 1
ATOM 916 N N . ILE A 1 110 ? 11.479 -5.307 1.377 1.00 73.00 110 ILE A N 1
ATOM 917 C CA . ILE A 1 110 ? 11.324 -4.309 0.314 1.00 73.00 110 ILE A CA 1
ATOM 918 C C . ILE A 1 110 ? 11.307 -2.910 0.945 1.00 73.00 110 ILE A C 1
ATOM 920 O O . ILE A 1 110 ? 10.652 -2.691 1.969 1.00 73.00 110 ILE A O 1
ATOM 924 N N . SER A 1 111 ? 12.012 -1.956 0.326 1.00 81.69 111 SER A N 1
ATOM 925 C CA . SER A 1 111 ? 12.046 -0.574 0.810 1.00 81.69 111 SER A CA 1
ATOM 926 C C . SER A 1 111 ? 10.650 0.057 0.799 1.00 81.69 111 SER A C 1
ATOM 928 O O . SER A 1 111 ? 9.817 -0.240 -0.063 1.00 81.69 111 SER A O 1
ATOM 930 N N . LYS A 1 112 ? 10.388 0.978 1.734 1.00 85.75 112 LYS A N 1
ATOM 931 C CA . LYS A 1 112 ? 9.117 1.724 1.780 1.00 85.75 112 LYS A CA 1
ATOM 932 C C . LYS A 1 112 ? 8.808 2.428 0.463 1.00 85.75 112 LYS A C 1
ATOM 934 O O . LYS A 1 112 ? 7.664 2.430 0.028 1.00 85.75 112 LYS A O 1
ATOM 939 N N . GLU A 1 113 ? 9.827 2.983 -0.183 1.00 84.88 113 GLU A N 1
ATOM 940 C CA . GLU A 1 113 ? 9.705 3.664 -1.475 1.00 84.88 113 GLU A CA 1
ATOM 941 C C . GLU A 1 113 ? 9.246 2.714 -2.582 1.00 84.88 113 GLU A C 1
ATOM 943 O O . GLU A 1 113 ? 8.356 3.044 -3.369 1.00 84.88 113 GLU A O 1
ATOM 948 N N . THR A 1 114 ? 9.797 1.499 -2.613 1.00 81.88 114 THR A N 1
ATOM 949 C CA . THR A 1 114 ? 9.390 0.472 -3.577 1.00 81.88 114 THR A CA 1
ATOM 950 C C . THR A 1 114 ? 7.963 0.006 -3.301 1.00 81.88 114 THR A C 1
ATOM 952 O O . THR A 1 114 ? 7.169 -0.104 -4.235 1.00 81.88 114 THR A O 1
ATOM 955 N N . ALA A 1 115 ? 7.599 -0.192 -2.030 1.00 86.44 115 ALA A N 1
ATOM 956 C CA . ALA A 1 115 ? 6.236 -0.544 -1.636 1.00 86.44 115 ALA A CA 1
ATOM 957 C C . ALA A 1 115 ? 5.229 0.562 -1.995 1.00 86.44 115 ALA A C 1
ATOM 959 O O . ALA A 1 115 ? 4.175 0.278 -2.561 1.00 86.44 115 ALA A O 1
ATOM 960 N N . GLN A 1 116 ? 5.573 1.827 -1.740 1.00 90.19 116 GLN A N 1
ATOM 961 C CA . GLN A 1 116 ? 4.768 2.987 -2.122 1.00 90.19 116 GLN A CA 1
ATOM 962 C C . GLN A 1 116 ? 4.605 3.072 -3.642 1.00 90.19 116 GLN A C 1
ATOM 964 O O . GLN A 1 116 ? 3.505 3.299 -4.141 1.00 90.19 116 GLN A O 1
ATOM 969 N N . THR A 1 117 ? 5.687 2.841 -4.384 1.00 85.12 117 THR A N 1
ATOM 970 C CA . THR A 1 117 ? 5.681 2.816 -5.849 1.00 85.12 117 THR A CA 1
ATOM 971 C C . THR A 1 117 ? 4.765 1.720 -6.389 1.00 85.12 117 THR A C 1
ATOM 973 O O . THR A 1 117 ? 3.948 1.988 -7.268 1.00 85.12 117 THR A O 1
ATOM 976 N N . ALA A 1 118 ? 4.869 0.500 -5.857 1.00 86.69 118 ALA A N 1
ATOM 977 C CA . ALA A 1 118 ? 4.010 -0.615 -6.242 1.00 86.69 118 ALA A CA 1
ATOM 978 C C . ALA A 1 118 ? 2.540 -0.330 -5.907 1.00 86.69 118 ALA A C 1
ATOM 980 O O . ALA A 1 118 ? 1.664 -0.519 -6.747 1.00 86.69 118 ALA A O 1
ATOM 981 N N . LEU A 1 119 ? 2.264 0.204 -4.716 1.00 91.31 119 LEU A N 1
ATOM 982 C CA . LEU A 1 119 ? 0.915 0.581 -4.303 1.00 91.31 119 LEU A CA 1
ATOM 983 C C . LEU A 1 119 ? 0.305 1.649 -5.226 1.00 91.31 119 LEU A C 1
ATOM 985 O O . LEU A 1 119 ? -0.851 1.524 -5.631 1.0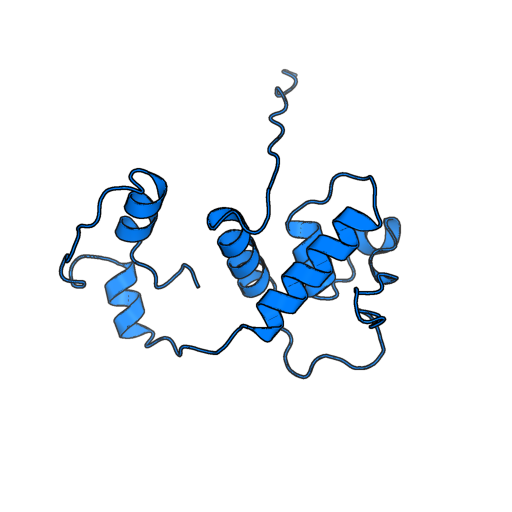0 91.31 119 LEU A O 1
ATOM 989 N N . ASN A 1 120 ? 1.085 2.657 -5.619 1.00 89.75 120 ASN A N 1
ATOM 990 C CA . ASN A 1 120 ? 0.650 3.678 -6.573 1.00 89.75 120 ASN A CA 1
ATOM 991 C C . ASN A 1 120 ? 0.353 3.082 -7.964 1.00 89.75 120 ASN A C 1
ATOM 993 O O . ASN A 1 120 ? -0.604 3.505 -8.614 1.00 89.75 120 ASN A O 1
ATOM 997 N N . ASP A 1 121 ? 1.119 2.080 -8.415 1.00 86.12 121 ASP A N 1
ATOM 998 C CA . ASP A 1 121 ? 0.848 1.347 -9.665 1.00 86.12 121 ASP A CA 1
ATOM 999 C C . ASP A 1 121 ? -0.464 0.564 -9.594 1.00 86.12 121 ASP A C 1
ATOM 1001 O O . ASP A 1 121 ? -1.270 0.635 -10.521 1.00 86.12 121 ASP A O 1
ATOM 1005 N N . LEU A 1 122 ? -0.752 -0.078 -8.460 1.00 90.31 122 LEU A N 1
ATOM 1006 C CA . LEU A 1 122 ? -2.024 -0.771 -8.237 1.00 90.31 122 LEU A CA 1
ATOM 1007 C C . LEU A 1 122 ? -3.229 0.182 -8.226 1.00 90.31 122 LEU A C 1
ATOM 1009 O O . LEU A 1 122 ? -4.292 -0.169 -8.746 1.00 90.31 122 LEU A O 1
ATOM 1013 N N . VAL A 1 123 ? -3.075 1.385 -7.664 1.00 89.50 123 VAL A N 1
ATOM 1014 C CA . VAL A 1 123 ? -4.112 2.431 -7.713 1.00 89.50 123 VAL A CA 1
ATOM 1015 C C . VAL A 1 123 ? -4.305 2.933 -9.143 1.00 89.50 123 VAL A C 1
ATOM 1017 O O . VAL A 1 123 ? -5.436 3.006 -9.622 1.00 89.50 123 VAL A O 1
ATOM 1020 N N . SER A 1 124 ? -3.210 3.211 -9.856 1.00 83.88 124 SER A N 1
ATOM 1021 C CA . SER A 1 124 ? -3.241 3.701 -11.243 1.00 83.88 124 SER A CA 1
ATOM 1022 C C . SER A 1 124 ? -3.908 2.699 -12.189 1.00 83.88 124 SER A C 1
ATOM 1024 O O . SER A 1 124 ? -4.713 3.077 -13.036 1.00 83.88 124 SER A O 1
ATOM 1026 N N . LYS A 1 125 ? -3.654 1.401 -11.984 1.00 84.56 125 LYS A N 1
ATOM 1027 C CA . LYS A 1 125 ? -4.299 0.290 -12.704 1.00 84.56 125 LYS A CA 1
ATOM 1028 C C . LYS A 1 125 ? -5.733 -0.001 -12.245 1.00 84.56 125 LYS A C 1
ATOM 1030 O O . LYS A 1 125 ? -6.338 -0.958 -12.717 1.00 84.56 125 LYS A O 1
ATOM 1035 N N . ARG A 1 126 ? -6.283 0.791 -11.317 1.00 87.38 126 ARG A N 1
ATOM 1036 C CA . ARG A 1 126 ? -7.635 0.642 -10.746 1.00 87.38 126 ARG A CA 1
ATOM 1037 C C . ARG A 1 126 ? -7.887 -0.702 -10.045 1.00 87.38 126 ARG A C 1
ATOM 1039 O O . ARG A 1 126 ? -9.043 -1.050 -9.804 1.00 87.38 126 ARG A O 1
ATOM 1046 N N . ILE A 1 127 ? -6.827 -1.421 -9.664 1.00 89.94 127 ILE A N 1
ATOM 1047 C CA . ILE A 1 127 ? -6.910 -2.641 -8.845 1.00 89.94 127 ILE A CA 1
ATOM 1048 C C . ILE A 1 127 ? -7.301 -2.256 -7.413 1.00 89.94 127 ILE A C 1
ATOM 1050 O O . ILE A 1 127 ? -8.186 -2.867 -6.816 1.00 89.94 127 ILE A O 1
ATOM 1054 N N . ILE A 1 128 ? -6.691 -1.191 -6.883 1.00 89.31 128 ILE A N 1
ATOM 1055 C CA . ILE A 1 128 ? -7.096 -0.563 -5.622 1.00 89.31 128 ILE A CA 1
ATOM 1056 C C . ILE A 1 128 ? -7.869 0.717 -5.937 1.00 89.31 128 ILE A C 1
ATOM 1058 O O . ILE A 1 128 ? -7.362 1.624 -6.593 1.00 89.31 128 ILE A O 1
ATOM 1062 N N . LYS A 1 129 ? -9.102 0.818 -5.435 1.00 90.25 129 LYS A N 1
ATOM 1063 C CA . LYS A 1 129 ? -9.934 2.018 -5.588 1.00 90.25 129 LYS A CA 1
ATOM 1064 C C . LYS A 1 129 ? -9.654 3.002 -4.455 1.00 90.25 129 LYS A C 1
ATOM 1066 O O . LYS A 1 129 ? -10.091 2.787 -3.326 1.00 90.25 129 LYS A O 1
ATOM 1071 N N . GLN A 1 130 ? -8.972 4.101 -4.761 1.00 87.50 130 GLN A N 1
ATOM 1072 C CA . GLN A 1 130 ? -8.779 5.208 -3.826 1.00 87.50 130 GLN A CA 1
ATOM 1073 C C . GLN A 1 130 ? -9.905 6.239 -3.981 1.00 87.50 130 GLN A C 1
ATOM 1075 O O . GLN A 1 130 ? -10.161 6.726 -5.080 1.00 87.50 130 GLN A O 1
ATOM 1080 N N . LYS A 1 131 ? -10.572 6.599 -2.877 1.00 86.38 131 LYS A N 1
ATOM 1081 C CA . LYS A 1 131 ? -11.520 7.723 -2.846 1.00 86.38 131 LYS A CA 1
ATOM 1082 C C . LYS A 1 131 ? -10.805 8.975 -2.351 1.00 86.38 131 LYS A C 1
ATOM 1084 O O . LYS A 1 131 ? -10.349 9.009 -1.210 1.00 86.38 131 LYS A O 1
ATOM 1089 N N . LEU A 1 132 ? -10.737 10.000 -3.195 1.00 80.56 132 LEU A N 1
ATOM 1090 C CA . LEU A 1 132 ? -10.230 11.315 -2.816 1.00 80.56 132 LEU A CA 1
ATOM 1091 C C . LEU A 1 132 ? -11.377 12.144 -2.231 1.00 80.56 132 LEU A C 1
ATOM 1093 O O . LEU A 1 132 ? -12.444 12.248 -2.831 1.00 80.56 132 LEU A O 1
ATOM 1097 N N . GLN A 1 133 ? -11.162 12.722 -1.051 1.00 73.44 133 GLN A N 1
ATOM 1098 C CA . GLN A 1 133 ? -12.066 13.712 -0.473 1.00 73.44 133 GLN A CA 1
ATOM 1099 C C . GLN A 1 133 ? -11.320 15.034 -0.374 1.00 73.44 133 GLN A C 1
ATOM 1101 O O . GLN A 1 133 ? -10.438 15.190 0.468 1.00 73.44 133 GLN A O 1
ATOM 1106 N N . LEU A 1 134 ? -11.671 15.968 -1.253 1.00 70.81 134 LEU A N 1
ATOM 1107 C CA . LEU A 1 134 ? -11.169 17.332 -1.188 1.00 70.81 134 LEU A CA 1
ATOM 1108 C C . LEU A 1 134 ? -11.828 18.034 0.000 1.00 70.81 134 LEU A C 1
ATOM 1110 O O . LEU A 1 134 ? -13.051 18.009 0.143 1.00 70.81 134 LEU A O 1
ATOM 1114 N N . GLN A 1 135 ? -11.020 18.646 0.860 1.00 73.75 135 GLN A N 1
ATOM 1115 C CA . GLN A 1 135 ? -11.512 19.514 1.924 1.00 73.75 135 GLN A CA 1
ATOM 1116 C C . GLN A 1 135 ? -11.240 20.962 1.541 1.00 73.75 135 GLN A C 1
ATOM 1118 O O . GLN A 1 135 ? -10.155 21.296 1.066 1.00 73.75 135 GLN A O 1
ATOM 1123 N N . LYS A 1 136 ? -12.238 21.823 1.743 1.00 65.25 136 LYS A N 1
ATOM 1124 C CA . LYS A 1 136 ? -12.075 23.264 1.569 1.00 65.25 136 LYS A CA 1
ATOM 1125 C C . LYS A 1 136 ? -11.143 23.751 2.680 1.00 65.25 136 LYS A C 1
ATOM 1127 O O . LYS A 1 136 ? -11.435 23.522 3.855 1.00 65.25 136 LYS A O 1
ATOM 1132 N N . LEU A 1 137 ? -10.021 24.371 2.313 1.00 67.38 137 LEU A N 1
ATOM 1133 C CA . LEU A 1 137 ? -9.148 25.045 3.273 1.00 67.38 137 LEU A CA 1
ATOM 1134 C C . LEU A 1 137 ? -10.000 26.055 4.046 1.00 67.38 137 LEU A C 1
ATOM 1136 O O . LEU A 1 137 ? -10.661 26.897 3.437 1.00 67.38 137 LEU A O 1
ATOM 1140 N N . LYS A 1 138 ? -10.036 25.927 5.376 1.00 63.25 138 LYS A N 1
ATOM 1141 C CA . LYS A 1 138 ? -10.613 26.969 6.223 1.00 63.25 138 LYS A CA 1
ATOM 1142 C C . LYS A 1 138 ? -9.704 28.182 6.082 1.00 63.25 138 LYS A C 1
ATOM 1144 O O . LYS A 1 138 ? -8.553 28.126 6.506 1.00 63.25 138 LYS A O 1
ATOM 1149 N N . THR A 1 139 ? -10.204 29.220 5.427 1.00 58.94 139 THR A N 1
ATOM 1150 C CA . THR A 1 139 ? -9.578 30.539 5.428 1.00 58.94 139 THR A CA 1
ATOM 1151 C C . THR A 1 139 ? -9.461 30.981 6.888 1.00 58.94 139 THR A C 1
ATOM 1153 O O . THR A 1 139 ? -10.457 30.911 7.612 1.00 58.94 139 THR A O 1
ATOM 1156 N N . ILE A 1 140 ? -8.237 31.301 7.317 1.00 58.47 140 ILE A N 1
ATOM 1157 C CA . ILE A 1 140 ? -7.936 31.872 8.639 1.00 58.47 140 ILE A CA 1
ATOM 1158 C C . ILE A 1 140 ? -8.484 33.296 8.684 1.00 58.47 140 ILE A C 1
ATOM 1160 O O . ILE A 1 140 ? -8.323 33.995 7.657 1.00 58.47 140 ILE A O 1
#

Foldseek 3Di:
DVLQPDPVVVVCCQVPVPDPDDPDPLVPDPSSVVCVVVVDDDDDCPVVLVLLVQLVCQCVVVDPDDDDLVNSLCLSLVHPDPVCVVVVSQQTQTPVRDRSNPPDDDPDRDDSVVSSVSSVVCCSVVVDPDDDDDDDPDDD